Protein AF-A0A965D9L7-F1 (afdb_monomer_lite)

Sequence (99 aa):
VVRTRYGVDEDTCTGDHSCIRLSGCPTLTVKDSSDPLKTAPVAHVTNGCVGCGLCGEVADAAVLCPSFHKIEIVSHPTAWERWVHRFNQWAIGLLLGRA

Secondary structure (DSSP, 8-state):
-EEEEEEE-TTT--S--HHHHHH--TTEEEE--SSTT--SPEEEE-TT----SHHHHHHHHTT--TTEEEEEEE-S--HHHHHHHHHHHHHHHHHTT--

Structure (mmCIF, N/CA/C/O backbone):
data_AF-A0A965D9L7-F1
#
_entry.id   AF-A0A965D9L7-F1
#
loop_
_atom_site.group_PDB
_atom_site.id
_atom_site.type_symbol
_atom_site.label_atom_id
_atom_site.label_alt_id
_atom_site.label_comp_id
_atom_site.label_asym_id
_atom_site.label_entity_id
_atom_site.label_seq_id
_atom_site.pdbx_PDB_ins_code
_atom_site.Cartn_x
_atom_site.Cartn_y
_atom_site.Cartn_z
_atom_site.occupancy
_atom_site.B_iso_or_equiv
_atom_site.auth_seq_id
_atom_site.auth_comp_id
_atom_site.auth_asym_id
_atom_site.auth_atom_id
_atom_site.pdbx_PDB_model_num
ATOM 1 N N . VAL A 1 1 ? -18.267 -9.899 8.953 1.00 60.22 1 VAL A N 1
ATOM 2 C CA . VAL A 1 1 ? -17.053 -10.687 8.600 1.00 60.22 1 VAL A CA 1
ATOM 3 C C . VAL A 1 1 ? -15.993 -9.720 8.096 1.00 60.22 1 VAL A C 1
ATOM 5 O O . VAL A 1 1 ? -16.314 -8.882 7.258 1.00 60.22 1 VAL A O 1
ATOM 8 N N . VAL A 1 2 ? -14.770 -9.779 8.624 1.00 75.31 2 VAL A N 1
ATOM 9 C CA . VAL A 1 2 ? -13.663 -8.932 8.150 1.00 75.31 2 VAL A CA 1
ATOM 10 C C . VAL A 1 2 ? -13.031 -9.605 6.935 1.00 75.31 2 VAL A C 1
ATOM 12 O O . VAL A 1 2 ? -12.635 -10.766 7.016 1.00 75.31 2 VAL A O 1
ATOM 15 N N . ARG A 1 3 ? -12.973 -8.903 5.799 1.00 84.69 3 ARG A N 1
ATOM 16 C CA . ARG A 1 3 ? -12.233 -9.350 4.614 1.00 84.69 3 ARG A CA 1
ATOM 17 C C . ARG A 1 3 ? -10.941 -8.551 4.514 1.00 84.69 3 ARG A C 1
ATOM 19 O O . ARG A 1 3 ? -10.983 -7.337 4.343 1.00 84.69 3 ARG A O 1
ATOM 26 N N . THR A 1 4 ? -9.812 -9.242 4.554 1.00 87.19 4 THR A N 1
ATOM 27 C CA . THR A 1 4 ? -8.499 -8.637 4.321 1.00 87.19 4 THR A CA 1
ATOM 28 C C . THR A 1 4 ? -8.219 -8.537 2.825 1.00 87.19 4 THR A C 1
ATOM 30 O O . THR A 1 4 ? -8.503 -9.460 2.058 1.00 87.19 4 THR A O 1
ATOM 33 N N . ARG A 1 5 ? -7.633 -7.421 2.403 1.00 88.19 5 ARG A N 1
ATOM 34 C CA . ARG A 1 5 ? -7.076 -7.216 1.067 1.00 88.19 5 ARG A CA 1
ATOM 35 C C . ARG A 1 5 ? -5.745 -6.482 1.191 1.00 88.19 5 ARG A C 1
ATOM 37 O O . ARG A 1 5 ? -5.551 -5.709 2.118 1.00 88.19 5 ARG A O 1
ATOM 44 N N . TYR A 1 6 ? -4.846 -6.708 0.244 1.00 88.44 6 TYR A N 1
ATOM 45 C CA . TYR A 1 6 ? -3.600 -5.954 0.138 1.00 88.44 6 TYR A CA 1
ATOM 46 C C . TYR A 1 6 ? -3.669 -4.969 -1.023 1.00 88.44 6 TYR A C 1
ATOM 48 O O . TYR A 1 6 ? -4.346 -5.224 -2.025 1.00 88.44 6 TYR A O 1
ATOM 56 N N . GLY A 1 7 ? -2.984 -3.845 -0.860 1.00 89.31 7 GLY A N 1
ATOM 57 C CA . GLY A 1 7 ? -2.852 -2.796 -1.857 1.00 89.31 7 GLY A CA 1
ATOM 58 C C . GLY A 1 7 ? -1.406 -2.333 -1.976 1.00 89.31 7 GLY A C 1
ATOM 59 O O . GLY A 1 7 ? -0.578 -2.585 -1.100 1.00 89.31 7 GLY A O 1
ATOM 60 N N . VAL A 1 8 ? -1.127 -1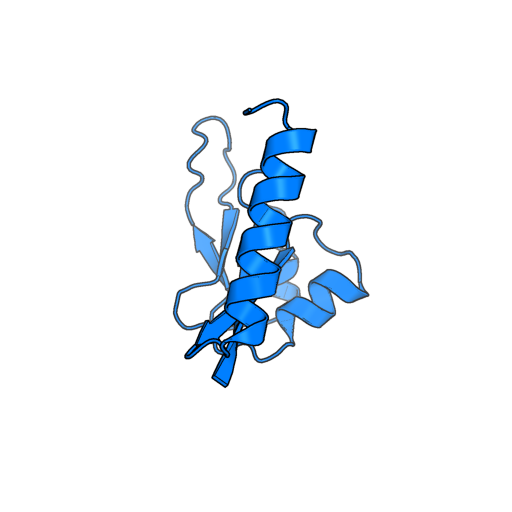.669 -3.091 1.00 89.50 8 VAL A N 1
ATOM 61 C CA . VAL A 1 8 ? 0.134 -0.977 -3.353 1.00 89.50 8 VAL A CA 1
ATOM 62 C C . VAL A 1 8 ? -0.216 0.481 -3.598 1.00 89.50 8 VAL A C 1
ATOM 64 O O . VAL A 1 8 ? -1.090 0.768 -4.417 1.00 89.50 8 VAL A O 1
ATOM 67 N N . ASP A 1 9 ? 0.425 1.369 -2.850 1.00 90.06 9 ASP A N 1
ATOM 68 C CA . ASP A 1 9 ? 0.349 2.805 -3.047 1.00 90.06 9 ASP A CA 1
ATOM 69 C C . ASP A 1 9 ? 1.191 3.211 -4.260 1.00 90.06 9 ASP A C 1
ATOM 71 O O . ASP A 1 9 ? 2.399 2.982 -4.333 1.00 90.06 9 ASP A O 1
ATOM 75 N N . GLU A 1 10 ? 0.516 3.799 -5.233 1.00 89.00 10 GLU A N 1
ATOM 76 C CA . GLU A 1 10 ? 1.088 4.198 -6.507 1.00 89.00 10 GLU A CA 1
ATOM 77 C C . GLU A 1 10 ? 2.018 5.403 -6.381 1.00 89.00 10 GLU A C 1
ATOM 79 O O . GLU A 1 10 ? 3.020 5.466 -7.098 1.00 89.00 10 GLU A O 1
ATOM 84 N N . ASP A 1 11 ? 1.742 6.312 -5.447 1.00 88.38 11 ASP A N 1
ATOM 85 C CA . ASP A 1 11 ? 2.551 7.513 -5.249 1.00 88.38 11 ASP A CA 1
ATOM 86 C C . ASP A 1 11 ? 3.942 7.126 -4.736 1.00 88.38 11 ASP A C 1
ATOM 88 O O . ASP A 1 11 ? 4.962 7.565 -5.275 1.00 88.38 11 ASP A O 1
ATOM 92 N N . THR A 1 12 ? 3.974 6.189 -3.787 1.00 88.31 12 THR A N 1
ATOM 93 C CA . THR A 1 12 ? 5.191 5.664 -3.158 1.00 88.31 12 THR A CA 1
ATOM 94 C C . THR A 1 12 ? 5.902 4.593 -3.999 1.00 88.31 12 THR A C 1
ATOM 96 O O . THR A 1 12 ? 7.094 4.341 -3.814 1.00 88.31 12 THR A O 1
ATOM 99 N N . CYS A 1 13 ? 5.207 3.933 -4.933 1.00 88.00 13 CYS A N 1
ATOM 100 C CA . CYS A 1 13 ? 5.802 2.886 -5.764 1.00 88.00 13 CYS A CA 1
ATOM 101 C C . CYS A 1 13 ? 6.876 3.454 -6.710 1.00 88.00 13 CYS A C 1
ATOM 103 O O . CYS A 1 13 ? 6.617 4.365 -7.503 1.00 88.00 13 CYS A O 1
ATOM 105 N N . THR A 1 14 ? 8.075 2.871 -6.643 1.00 84.12 14 THR A N 1
ATOM 106 C CA . THR A 1 14 ? 9.252 3.264 -7.436 1.00 84.12 14 THR A CA 1
ATOM 107 C C . THR A 1 14 ? 9.419 2.466 -8.732 1.00 84.12 14 THR A C 1
ATOM 109 O O . THR A 1 14 ? 10.167 2.892 -9.607 1.00 84.12 14 THR A O 1
ATOM 112 N N . GLY A 1 15 ? 8.725 1.331 -8.883 1.00 85.19 15 GLY A N 1
ATOM 113 C CA . GLY A 1 15 ? 8.740 0.528 -10.113 1.00 85.19 15 GLY A CA 1
ATOM 114 C C . GLY A 1 15 ? 9.873 -0.503 -10.225 1.00 85.19 15 GLY A C 1
ATOM 115 O O . GLY A 1 15 ? 10.175 -0.953 -11.324 1.00 85.19 15 GLY A O 1
ATOM 116 N N . ASP A 1 16 ? 10.495 -0.905 -9.114 1.00 85.56 16 ASP A N 1
ATOM 117 C CA . ASP A 1 16 ? 11.519 -1.965 -9.078 1.00 85.56 16 ASP A CA 1
ATOM 118 C C . ASP A 1 16 ? 10.936 -3.388 -9.245 1.00 85.56 16 ASP A C 1
ATOM 120 O O . ASP A 1 16 ? 11.650 -4.334 -9.579 1.00 85.56 16 ASP A O 1
ATOM 124 N N . HIS A 1 17 ? 9.629 -3.538 -8.999 1.00 86.56 17 HIS A N 1
ATOM 125 C CA . HIS A 1 17 ? 8.818 -4.757 -9.161 1.00 86.56 17 HIS A CA 1
ATOM 126 C C . HIS A 1 17 ? 9.372 -6.009 -8.460 1.00 86.56 17 HIS A C 1
ATOM 128 O O . HIS A 1 17 ? 8.943 -7.133 -8.745 1.00 86.56 17 HIS A O 1
ATOM 134 N N . SER A 1 18 ? 10.267 -5.836 -7.483 1.00 83.50 18 SER A N 1
ATOM 135 C CA . SER A 1 18 ? 10.821 -6.924 -6.670 1.00 83.50 18 SER A CA 1
ATOM 136 C C . SER A 1 18 ? 9.716 -7.700 -5.951 1.00 83.50 18 SER A C 1
ATOM 138 O O . SER A 1 18 ? 9.770 -8.925 -5.850 1.00 83.50 18 SER A O 1
ATOM 140 N N . CYS A 1 19 ? 8.656 -7.003 -5.534 1.00 82.69 19 CYS A N 1
ATOM 141 C CA . CYS A 1 19 ? 7.484 -7.581 -4.882 1.00 82.69 19 CYS A CA 1
ATOM 142 C C . CYS A 1 19 ? 6.765 -8.645 -5.733 1.00 82.69 19 CYS A C 1
ATOM 144 O O . CYS A 1 19 ? 6.349 -9.669 -5.189 1.00 82.69 19 CYS A O 1
ATOM 146 N N . ILE A 1 20 ? 6.661 -8.456 -7.055 1.00 85.38 20 ILE A N 1
ATOM 147 C CA . ILE A 1 20 ? 6.039 -9.422 -7.977 1.00 85.38 20 ILE A CA 1
ATOM 148 C C . ILE A 1 20 ? 6.897 -10.683 -8.060 1.00 85.38 20 ILE A C 1
ATOM 150 O O . ILE A 1 20 ? 6.391 -11.798 -7.922 1.00 85.38 20 ILE A O 1
ATOM 154 N N . ARG A 1 21 ? 8.210 -10.496 -8.227 1.00 80.62 21 ARG A N 1
ATOM 155 C CA . ARG A 1 21 ? 9.176 -11.589 -8.384 1.00 80.62 21 ARG A CA 1
ATOM 156 C C . ARG A 1 21 ? 9.316 -12.435 -7.121 1.00 80.62 21 ARG A C 1
ATOM 158 O O . ARG A 1 21 ? 9.391 -13.652 -7.228 1.00 80.62 21 ARG A O 1
ATOM 165 N N . LEU A 1 22 ? 9.355 -11.798 -5.951 1.00 79.44 22 LEU A N 1
ATOM 166 C CA . LEU A 1 22 ? 9.544 -12.479 -4.668 1.00 79.44 22 LEU A CA 1
ATOM 167 C C . LEU A 1 22 ? 8.264 -13.152 -4.164 1.00 79.44 22 LEU A C 1
ATOM 169 O O . LEU A 1 22 ? 8.340 -14.209 -3.548 1.00 79.44 22 LEU A O 1
ATOM 173 N N . SER A 1 23 ? 7.094 -12.563 -4.431 1.00 80.06 23 SER A N 1
ATOM 174 C CA . SER A 1 23 ? 5.832 -13.085 -3.892 1.00 80.06 23 SER A CA 1
ATOM 175 C C . SER A 1 23 ? 5.193 -14.167 -4.763 1.00 80.06 23 SER A C 1
ATOM 177 O O . SER A 1 23 ? 4.456 -14.999 -4.241 1.00 80.06 23 SER A O 1
ATOM 179 N N . GLY A 1 24 ? 5.364 -14.107 -6.092 1.00 84.25 24 GLY A N 1
ATOM 180 C CA . GLY A 1 24 ? 4.668 -15.003 -7.027 1.00 84.25 24 GLY A CA 1
ATOM 181 C C . GLY A 1 24 ? 3.135 -14.913 -6.957 1.00 84.25 24 GLY A C 1
ATOM 182 O O . GLY A 1 24 ? 2.434 -15.853 -7.326 1.00 84.25 24 GLY A O 1
ATOM 183 N N . CYS A 1 25 ? 2.593 -13.806 -6.436 1.00 88.44 25 CYS A N 1
ATOM 184 C CA . CYS A 1 25 ? 1.162 -13.655 -6.199 1.00 88.44 25 CYS A CA 1
ATOM 185 C C . CYS A 1 25 ? 0.418 -13.479 -7.536 1.00 88.44 25 CYS A C 1
ATOM 187 O O . CYS A 1 25 ? 0.660 -12.485 -8.221 1.00 88.44 25 CYS A O 1
ATOM 189 N N . PRO A 1 26 ? -0.548 -14.352 -7.889 1.00 89.44 26 PRO A N 1
ATOM 190 C CA . PRO A 1 26 ? -1.231 -14.290 -9.186 1.00 89.44 26 PRO A CA 1
ATOM 191 C C . PRO A 1 26 ? -2.089 -13.029 -9.353 1.00 89.44 26 PRO A C 1
ATOM 193 O O . PRO A 1 26 ? -2.488 -12.682 -10.459 1.00 89.44 26 PRO A O 1
ATOM 196 N N . THR A 1 27 ? -2.396 -12.341 -8.250 1.00 90.69 27 THR A N 1
ATOM 197 C CA . THR A 1 27 ? -3.215 -11.125 -8.241 1.00 90.69 27 THR A CA 1
ATOM 198 C C . THR A 1 27 ? -2.396 -9.838 -8.150 1.00 90.69 27 THR A C 1
ATOM 200 O O . THR A 1 27 ? -3.002 -8.766 -8.171 1.00 90.69 27 THR A O 1
ATOM 203 N N . LEU A 1 28 ? -1.065 -9.923 -8.033 1.00 90.06 28 LEU A N 1
ATOM 204 C CA . LEU A 1 28 ? -0.147 -8.782 -8.012 1.00 90.06 28 LEU A CA 1
ATOM 205 C C . LEU A 1 28 ? 0.475 -8.620 -9.407 1.00 90.06 28 LEU A C 1
ATOM 207 O O . LEU A 1 28 ? 1.246 -9.464 -9.852 1.00 90.06 28 LEU A O 1
ATOM 211 N N . THR A 1 29 ? 0.111 -7.543 -10.092 1.00 90.75 29 THR A N 1
ATOM 212 C CA . THR A 1 29 ? 0.497 -7.246 -11.478 1.00 90.75 29 THR A CA 1
ATOM 213 C C . THR A 1 29 ? 1.077 -5.834 -11.581 1.00 90.75 29 THR A C 1
ATOM 215 O O . THR A 1 29 ? 1.271 -5.170 -10.565 1.00 90.75 29 THR A O 1
ATOM 218 N N . VAL A 1 30 ? 1.347 -5.362 -12.793 1.00 91.94 30 VAL A N 1
ATOM 219 C CA . VAL A 1 30 ? 1.696 -3.970 -13.093 1.00 91.94 30 VAL A CA 1
ATOM 220 C C . VAL A 1 30 ? 0.534 -3.255 -13.785 1.00 91.94 30 VAL A C 1
ATOM 222 O O . VAL A 1 30 ? -0.278 -3.886 -14.466 1.00 91.94 30 VAL A O 1
ATOM 225 N N . LYS A 1 31 ? 0.445 -1.939 -13.599 1.00 91.31 31 LYS A N 1
ATOM 226 C CA . LYS A 1 31 ? -0.431 -1.036 -14.357 1.00 91.31 31 LYS A CA 1
ATOM 227 C C . LYS A 1 31 ? 0.341 0.228 -14.732 1.00 91.31 31 LYS A C 1
ATOM 229 O O . LYS A 1 31 ? 1.336 0.555 -14.083 1.00 91.31 31 LYS A O 1
ATOM 234 N N . ASP A 1 32 ? -0.142 0.946 -15.736 1.00 90.69 32 ASP A N 1
ATOM 235 C CA . ASP A 1 32 ? 0.409 2.256 -16.072 1.00 90.69 32 ASP A CA 1
ATOM 236 C C . ASP A 1 32 ? 0.197 3.246 -14.922 1.00 90.69 32 ASP A C 1
ATOM 238 O O . ASP A 1 32 ? -0.815 3.196 -14.214 1.00 90.69 32 ASP A O 1
ATOM 242 N N . SER A 1 33 ? 1.186 4.119 -14.732 1.00 87.88 33 SER A N 1
ATOM 243 C CA . SER A 1 33 ? 1.129 5.191 -13.746 1.00 87.88 33 SER A CA 1
ATOM 244 C C . SER A 1 33 ? 0.154 6.283 -14.191 1.00 87.88 33 SER A C 1
ATOM 246 O O . SER A 1 33 ? 0.090 6.652 -15.361 1.00 87.88 33 SER A O 1
ATOM 248 N N . SER A 1 34 ? -0.580 6.826 -13.231 1.00 89.19 34 SER A N 1
ATOM 249 C CA . SER A 1 34 ? -1.418 8.016 -13.340 1.00 89.19 34 SER A CA 1
ATOM 250 C C . SER A 1 34 ? -0.598 9.304 -13.411 1.00 89.19 34 SER A C 1
ATOM 252 O O . SER A 1 34 ? -1.059 10.277 -14.006 1.00 89.19 34 SER A O 1
ATOM 254 N N . ASP A 1 35 ? 0.621 9.308 -12.862 1.00 87.56 35 ASP A N 1
ATOM 255 C CA . ASP A 1 35 ? 1.588 10.391 -13.048 1.00 87.56 35 ASP A CA 1
ATOM 256 C C . ASP A 1 35 ? 2.269 10.261 -14.425 1.00 87.56 35 ASP A C 1
ATOM 258 O O . ASP A 1 35 ? 3.017 9.295 -14.626 1.00 87.56 35 ASP A O 1
ATOM 262 N N . PRO A 1 36 ? 2.066 11.218 -15.357 1.00 84.56 36 PRO A N 1
ATOM 263 C CA . PRO A 1 36 ? 2.667 11.189 -16.690 1.00 84.56 36 PRO A CA 1
ATOM 264 C C . PRO A 1 36 ? 4.194 11.357 -16.684 1.00 84.56 36 PRO A C 1
ATOM 266 O O . PRO A 1 36 ? 4.833 11.102 -17.705 1.00 84.56 36 PRO A O 1
ATOM 269 N N . LEU A 1 37 ? 4.792 11.801 -15.572 1.00 86.56 37 LEU A N 1
ATOM 270 C CA . LEU A 1 37 ? 6.245 11.907 -15.420 1.00 86.56 37 LEU A CA 1
ATOM 271 C C . LEU A 1 37 ? 6.892 10.571 -15.035 1.00 86.56 37 LEU A C 1
ATOM 273 O O . LEU A 1 37 ? 8.097 10.398 -15.237 1.00 86.56 37 LEU A O 1
ATOM 277 N N . LYS A 1 38 ? 6.120 9.612 -14.507 1.00 84.44 38 LYS A N 1
ATOM 278 C CA . LYS A 1 38 ? 6.626 8.272 -14.200 1.00 84.44 38 LYS A CA 1
ATOM 279 C C . LYS A 1 38 ? 6.712 7.450 -15.484 1.00 84.44 38 LYS A C 1
ATOM 281 O O . LYS A 1 38 ? 5.714 7.123 -16.115 1.00 84.44 38 LYS A O 1
ATOM 286 N N . THR A 1 39 ? 7.935 7.081 -15.850 1.00 84.31 39 THR A N 1
ATOM 287 C CA . THR A 1 39 ? 8.223 6.246 -17.025 1.00 84.31 39 THR A CA 1
ATOM 288 C C . THR A 1 39 ? 8.054 4.754 -16.758 1.00 84.31 39 THR A C 1
ATOM 290 O O . THR A 1 39 ? 7.771 3.995 -17.682 1.00 84.31 39 THR A O 1
ATOM 293 N N . ALA A 1 40 ? 8.241 4.319 -15.511 1.00 85.38 40 ALA A N 1
ATOM 294 C CA . ALA A 1 40 ? 8.058 2.931 -15.112 1.00 85.38 40 ALA A CA 1
ATOM 295 C C . ALA A 1 40 ? 6.599 2.675 -14.690 1.00 85.38 40 ALA A C 1
ATOM 297 O O . ALA A 1 40 ? 6.016 3.509 -13.991 1.00 85.38 40 ALA A O 1
ATOM 298 N N . PRO A 1 41 ? 6.011 1.519 -15.055 1.00 90.25 41 PRO A N 1
ATOM 299 C CA . PRO A 1 41 ? 4.695 1.146 -14.562 1.00 90.25 41 PRO A CA 1
ATOM 300 C C . PRO A 1 41 ? 4.764 0.835 -13.064 1.00 90.25 41 PRO A C 1
ATOM 302 O O . PRO A 1 41 ? 5.812 0.478 -12.520 1.00 90.25 41 PRO A O 1
ATOM 305 N N . VAL A 1 42 ? 3.628 0.938 -12.388 1.00 91.19 42 VAL A N 1
ATOM 306 C CA . VAL A 1 42 ? 3.523 0.731 -10.942 1.00 91.19 42 VAL A CA 1
ATOM 307 C C . VAL A 1 42 ? 2.941 -0.638 -10.629 1.00 91.19 42 VAL A C 1
ATOM 309 O O . VAL A 1 42 ? 2.117 -1.175 -11.374 1.00 91.19 42 VAL A O 1
ATOM 312 N N . ALA A 1 43 ? 3.370 -1.224 -9.513 1.00 90.88 43 ALA A N 1
ATOM 313 C CA . ALA A 1 43 ? 2.787 -2.471 -9.038 1.00 90.88 43 ALA A CA 1
ATOM 314 C C . ALA A 1 43 ? 1.344 -2.235 -8.562 1.00 90.88 43 ALA A C 1
ATOM 316 O O . ALA A 1 43 ? 1.013 -1.205 -7.980 1.00 90.88 43 ALA A O 1
ATOM 317 N N . HIS A 1 44 ? 0.467 -3.200 -8.819 1.00 91.25 44 HIS A N 1
ATOM 318 C CA . HIS A 1 44 ? -0.956 -3.092 -8.547 1.00 91.25 44 HIS A CA 1
ATOM 319 C C . HIS A 1 44 ? -1.567 -4.441 -8.178 1.00 91.25 44 HIS A C 1
ATOM 321 O O . HIS A 1 44 ? -1.380 -5.454 -8.853 1.00 91.25 44 HIS A O 1
ATOM 327 N N . VAL A 1 45 ? -2.364 -4.441 -7.109 1.00 91.19 45 VAL A N 1
ATOM 328 C CA . VAL A 1 45 ? -3.114 -5.617 -6.667 1.00 91.19 45 VAL A CA 1
ATOM 329 C C . VAL A 1 45 ? -4.522 -5.589 -7.255 1.00 91.19 45 VAL A C 1
ATOM 331 O O . VAL A 1 45 ? -5.364 -4.758 -6.903 1.00 91.19 45 VAL A O 1
ATOM 334 N N . THR A 1 46 ? -4.808 -6.558 -8.118 1.00 91.44 46 THR A N 1
ATOM 335 C CA . THR A 1 46 ? -6.119 -6.719 -8.757 1.00 91.44 46 THR A CA 1
ATOM 336 C C . THR A 1 46 ? -7.238 -7.023 -7.750 1.00 91.44 46 THR A C 1
ATOM 338 O O . THR A 1 46 ? -7.013 -7.440 -6.610 1.00 91.44 46 THR A O 1
ATOM 341 N N . ASN A 1 47 ? -8.491 -6.863 -8.190 1.00 88.62 47 ASN A N 1
ATOM 342 C CA . ASN A 1 47 ? -9.682 -7.147 -7.376 1.00 88.62 47 ASN A CA 1
ATOM 343 C C . ASN A 1 47 ? -9.851 -8.631 -7.000 1.00 88.62 47 ASN A C 1
ATOM 345 O O . ASN A 1 47 ? -10.663 -8.946 -6.129 1.00 88.62 47 ASN A O 1
ATOM 349 N N . GLY A 1 48 ? -9.066 -9.527 -7.608 1.00 90.12 48 GLY A N 1
ATOM 350 C CA . GLY A 1 48 ? -9.026 -10.950 -7.272 1.00 90.12 48 GLY A CA 1
ATOM 351 C C . GLY A 1 48 ? -8.304 -11.269 -5.961 1.00 90.12 48 GLY A C 1
ATOM 352 O O . GLY A 1 48 ? -8.308 -12.422 -5.544 1.00 90.12 48 GLY A O 1
ATOM 353 N N . CYS A 1 49 ? -7.683 -10.288 -5.295 1.00 90.50 49 CYS A N 1
ATOM 354 C CA . CYS A 1 49 ? -6.984 -10.521 -4.034 1.00 90.50 49 CYS A CA 1
ATOM 355 C C . CYS A 1 49 ? -7.926 -11.096 -2.962 1.00 90.50 49 CYS A C 1
ATOM 357 O O . CYS A 1 49 ? -8.920 -10.475 -2.558 1.00 90.50 49 CYS A O 1
ATOM 359 N N . VAL A 1 50 ? -7.573 -12.290 -2.486 1.00 90.38 50 VAL A N 1
ATOM 360 C CA . VAL A 1 50 ? -8.295 -13.021 -1.434 1.00 90.38 50 VAL A CA 1
ATOM 361 C C . VAL A 1 50 ? -7.728 -12.777 -0.034 1.00 90.38 50 VAL A C 1
ATOM 363 O O . VAL A 1 50 ? -8.278 -13.284 0.935 1.00 90.38 50 VAL A O 1
ATOM 366 N N . GLY A 1 51 ? -6.643 -12.004 0.084 1.00 88.25 51 GLY A N 1
ATOM 367 C CA . GLY A 1 51 ? -6.033 -11.689 1.377 1.00 88.25 51 GLY A CA 1
ATOM 368 C C . GLY A 1 51 ? -5.277 -12.858 2.011 1.00 88.25 51 GLY A C 1
ATOM 369 O O . GLY A 1 51 ? -5.297 -12.986 3.227 1.00 88.25 51 GLY A O 1
ATOM 370 N N . CYS A 1 52 ? -4.602 -13.696 1.213 1.00 87.69 52 CYS A N 1
ATOM 371 C CA . CYS A 1 52 ? -3.867 -14.877 1.691 1.00 87.69 52 CYS A CA 1
ATOM 372 C C . CYS A 1 52 ? -2.632 -14.582 2.564 1.00 87.69 52 CYS A C 1
ATOM 374 O O . CYS A 1 52 ? -2.005 -15.518 3.040 1.00 87.69 52 CYS A O 1
ATOM 376 N N . GLY A 1 53 ? -2.247 -13.317 2.735 1.00 83.81 53 GLY A N 1
ATOM 377 C CA . GLY A 1 53 ? -1.132 -12.919 3.598 1.00 83.81 53 GLY A CA 1
ATOM 378 C C . GLY A 1 53 ? 0.240 -12.954 2.929 1.00 83.81 53 GLY A C 1
ATOM 379 O O . GLY A 1 53 ? 1.033 -12.067 3.196 1.00 83.81 53 GLY A O 1
ATOM 380 N N . LEU A 1 54 ? 0.498 -13.860 1.978 1.00 81.56 54 LEU A N 1
ATOM 381 C CA . LEU A 1 54 ? 1.852 -14.121 1.457 1.00 81.56 54 LEU A CA 1
ATOM 382 C C . LEU A 1 54 ? 2.616 -12.877 0.963 1.00 81.56 54 LEU A C 1
ATOM 384 O O . LEU A 1 54 ? 3.719 -12.612 1.421 1.00 81.56 54 LEU A O 1
ATOM 388 N N . CYS A 1 55 ? 2.048 -12.094 0.040 1.00 80.88 55 CYS A N 1
ATOM 389 C CA . CYS A 1 55 ? 2.728 -10.895 -0.471 1.00 80.88 55 CYS A CA 1
ATOM 390 C C . CYS A 1 55 ? 2.787 -9.756 0.557 1.00 80.88 55 CYS A C 1
ATOM 392 O O . CYS A 1 55 ? 3.697 -8.938 0.501 1.00 80.88 55 CYS A O 1
ATOM 394 N N . GLY A 1 5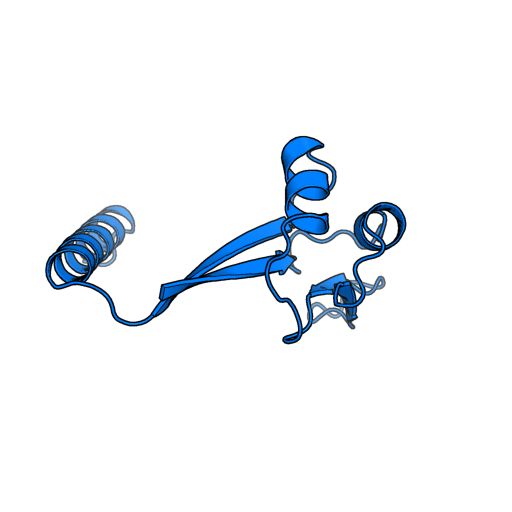6 ? 1.830 -9.704 1.484 1.00 70.81 56 GLY A N 1
ATOM 395 C CA . GLY A 1 56 ? 1.756 -8.680 2.518 1.00 70.81 56 GLY A CA 1
ATOM 396 C C . GLY A 1 56 ? 2.723 -8.929 3.665 1.00 70.81 56 GLY A C 1
ATOM 397 O O . GLY A 1 56 ? 3.439 -8.023 4.051 1.00 70.81 56 GLY A O 1
ATOM 398 N N . GLU A 1 57 ? 2.791 -10.161 4.164 1.00 68.19 57 GLU A N 1
ATOM 399 C CA . GLU A 1 57 ? 3.745 -10.581 5.192 1.00 68.19 57 GLU A CA 1
ATOM 400 C C . GLU A 1 57 ? 5.177 -10.488 4.669 1.00 68.19 57 GLU A C 1
ATOM 402 O O . GLU A 1 57 ? 6.045 -9.997 5.376 1.00 68.19 57 GLU A O 1
ATOM 407 N N . VAL A 1 58 ? 5.430 -10.865 3.411 1.00 66.31 58 VAL A N 1
ATOM 408 C CA . VAL A 1 58 ? 6.764 -10.724 2.806 1.00 66.31 58 VAL A CA 1
ATOM 409 C C . VAL A 1 58 ? 7.129 -9.253 2.581 1.00 66.31 58 VAL A C 1
ATOM 411 O O . VAL A 1 58 ? 8.267 -8.875 2.836 1.00 66.31 58 VAL A O 1
ATOM 414 N N . ALA A 1 59 ? 6.199 -8.405 2.131 1.00 63.47 59 ALA A N 1
ATOM 415 C CA . ALA A 1 59 ? 6.493 -6.990 1.899 1.00 63.47 59 ALA A CA 1
ATOM 416 C C . ALA A 1 59 ? 6.644 -6.179 3.200 1.00 63.47 59 ALA A C 1
ATOM 418 O O . ALA A 1 59 ? 7.522 -5.318 3.264 1.00 63.47 59 ALA A O 1
ATOM 419 N N . ASP A 1 60 ? 5.827 -6.472 4.216 1.00 57.78 60 ASP A N 1
ATOM 420 C CA . ASP A 1 60 ? 5.800 -5.783 5.513 1.00 57.78 60 ASP A CA 1
ATOM 421 C C . ASP A 1 60 ? 6.896 -6.300 6.459 1.00 57.78 60 ASP A C 1
ATOM 423 O O . ASP A 1 60 ? 7.700 -5.516 6.960 1.00 57.78 60 ASP A O 1
ATOM 427 N N . ALA A 1 61 ? 7.031 -7.624 6.633 1.00 56.59 61 ALA A N 1
ATOM 428 C CA . ALA A 1 61 ? 8.019 -8.195 7.555 1.00 56.59 61 ALA A CA 1
ATOM 429 C C . ALA A 1 61 ? 9.466 -8.014 7.077 1.00 56.59 61 ALA A C 1
ATOM 431 O O . ALA A 1 61 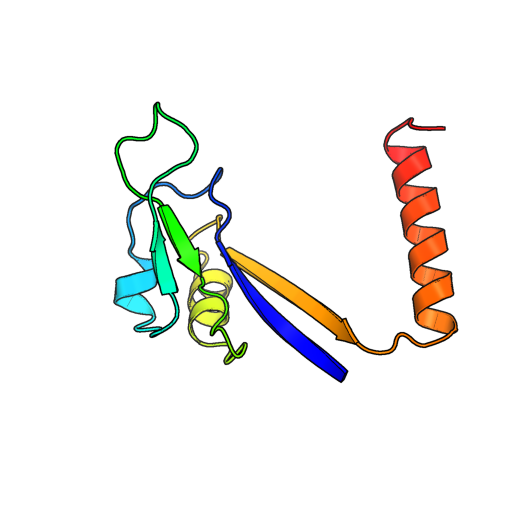? 10.378 -7.957 7.900 1.00 56.59 61 ALA A O 1
ATOM 432 N N . ALA A 1 62 ? 9.690 -7.912 5.764 1.00 54.66 62 ALA A N 1
ATOM 433 C CA . ALA A 1 62 ? 11.014 -7.643 5.210 1.00 54.66 62 ALA A CA 1
ATOM 434 C C . ALA A 1 62 ? 11.223 -6.170 4.807 1.00 54.66 62 ALA A C 1
ATOM 436 O O . ALA A 1 62 ? 12.270 -5.858 4.243 1.00 54.66 62 ALA A O 1
ATOM 437 N N . VAL A 1 63 ? 10.260 -5.272 5.092 1.00 64.81 63 VAL A N 1
ATOM 438 C CA . VAL A 1 63 ? 10.302 -3.828 4.753 1.00 64.81 63 VAL A CA 1
ATOM 439 C C . VAL A 1 63 ? 10.767 -3.604 3.305 1.00 64.81 63 VAL A C 1
ATOM 441 O O . VAL A 1 63 ? 11.523 -2.689 2.986 1.00 64.81 63 VAL A O 1
ATOM 444 N N . LEU A 1 64 ? 10.362 -4.499 2.402 1.00 67.06 64 LEU A N 1
ATOM 445 C CA . LEU A 1 64 ? 10.913 -4.544 1.047 1.00 67.06 64 LEU A CA 1
ATOM 446 C C . LEU A 1 64 ? 10.414 -3.380 0.205 1.00 67.06 64 LEU A C 1
ATOM 448 O O . LEU A 1 64 ? 11.106 -2.931 -0.704 1.00 67.06 64 LEU A O 1
ATOM 452 N N . CYS A 1 65 ? 9.193 -2.918 0.472 1.00 78.25 65 CYS A N 1
ATOM 453 C CA . CYS A 1 65 ? 8.590 -1.865 -0.317 1.00 78.25 65 CYS A CA 1
ATOM 454 C C . CYS A 1 65 ? 7.668 -0.996 0.550 1.00 78.25 65 CYS A C 1
ATOM 456 O O . CYS A 1 65 ? 6.621 -1.483 0.982 1.00 78.25 65 CYS A O 1
ATOM 458 N N . PRO A 1 66 ? 7.991 0.298 0.749 1.00 83.38 66 PRO A N 1
ATOM 459 C CA . PRO A 1 66 ? 7.189 1.204 1.577 1.00 83.38 66 PRO A CA 1
ATOM 460 C C . PRO A 1 66 ? 5.797 1.500 0.995 1.00 83.38 66 PRO A C 1
ATOM 462 O O . PRO A 1 66 ? 4.985 2.145 1.646 1.00 83.38 66 PRO A O 1
ATOM 465 N N . SER A 1 67 ? 5.509 1.036 -0.225 1.00 85.44 67 SER A N 1
ATOM 466 C CA . SER A 1 67 ? 4.215 1.221 -0.887 1.00 85.44 67 SER A CA 1
ATOM 467 C C . SER A 1 67 ? 3.151 0.189 -0.492 1.00 85.44 67 SER A C 1
ATOM 469 O O . SER A 1 67 ? 1.969 0.392 -0.772 1.00 85.44 67 SER A O 1
ATOM 471 N N . PHE A 1 68 ? 3.517 -0.934 0.131 1.00 87.75 68 PHE A N 1
ATOM 472 C CA . PHE A 1 68 ? 2.533 -1.957 0.493 1.00 87.75 68 PHE A CA 1
ATOM 473 C C . PHE A 1 68 ? 1.700 -1.543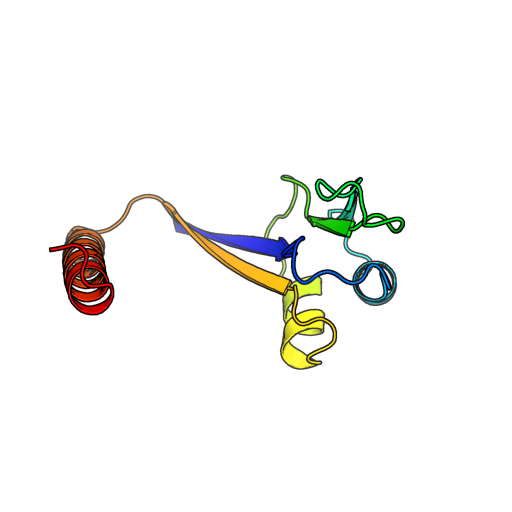 1.703 1.00 87.75 68 PHE A C 1
ATOM 475 O O . PHE A 1 68 ? 2.220 -1.059 2.702 1.00 87.75 68 PHE A O 1
ATOM 482 N N . HIS A 1 69 ? 0.395 -1.800 1.634 1.00 85.81 69 HIS A N 1
ATOM 483 C CA . HIS A 1 69 ? -0.506 -1.593 2.761 1.00 85.81 69 HIS A CA 1
ATOM 484 C C . HIS A 1 69 ? -1.575 -2.688 2.841 1.00 85.81 69 HIS A C 1
ATOM 486 O O . HIS A 1 69 ? -2.005 -3.272 1.838 1.00 85.81 69 HIS A O 1
ATOM 492 N N . LYS A 1 70 ? -2.022 -2.963 4.067 1.00 86.94 70 LYS A N 1
ATOM 493 C CA . LYS A 1 70 ? -3.115 -3.891 4.364 1.00 86.94 70 LYS A CA 1
ATOM 494 C C . LYS A 1 70 ? -4.416 -3.110 4.532 1.00 86.94 70 LYS A C 1
ATOM 496 O O . LYS A 1 70 ? -4.477 -2.132 5.268 1.00 86.94 70 LYS A O 1
ATOM 501 N N . ILE A 1 71 ? -5.464 -3.580 3.872 1.00 87.50 71 ILE A N 1
ATOM 502 C CA . ILE A 1 71 ? -6.817 -3.035 3.939 1.00 87.50 71 ILE A CA 1
ATOM 503 C C . ILE A 1 71 ? -7.706 -4.072 4.616 1.00 87.50 71 ILE A C 1
ATOM 505 O O . ILE A 1 71 ? -7.831 -5.206 4.148 1.00 87.50 71 ILE A O 1
ATOM 509 N N . GLU A 1 72 ? -8.365 -3.673 5.696 1.00 87.88 72 GLU A N 1
ATOM 510 C CA . GLU A 1 72 ? -9.379 -4.489 6.356 1.00 87.88 72 GLU A CA 1
ATOM 511 C C . GLU A 1 72 ? -10.768 -3.945 6.031 1.00 87.88 72 GLU A C 1
ATOM 513 O O . GLU A 1 72 ? -11.125 -2.819 6.371 1.00 87.88 72 GLU A O 1
ATOM 518 N N . ILE A 1 73 ? -11.560 -4.758 5.337 1.00 87.19 73 ILE A N 1
ATOM 519 C CA . ILE A 1 73 ? -12.917 -4.415 4.925 1.00 87.19 73 ILE A CA 1
ATOM 520 C C . ILE A 1 73 ? -13.877 -5.037 5.936 1.00 87.19 73 ILE A C 1
ATOM 522 O O . ILE A 1 73 ? -14.104 -6.251 5.942 1.00 87.19 73 ILE A O 1
ATOM 526 N N . VAL A 1 74 ? -14.457 -4.204 6.796 1.00 88.00 74 VAL A N 1
ATOM 527 C CA . VAL A 1 74 ? -15.448 -4.632 7.789 1.00 88.00 74 VAL A CA 1
ATOM 528 C C . VAL A 1 74 ? -16.830 -4.698 7.138 1.00 88.00 74 VAL A C 1
ATOM 530 O O . VAL A 1 74 ? -17.395 -3.677 6.751 1.00 88.00 74 VAL A O 1
ATOM 533 N N . SER A 1 75 ? -17.398 -5.904 7.026 1.00 84.69 75 SER A N 1
ATOM 534 C CA . SER A 1 75 ? -18.799 -6.096 6.619 1.00 84.69 75 SER A CA 1
ATOM 535 C C . SER A 1 75 ? -19.688 -6.370 7.835 1.00 84.69 75 SER A C 1
ATOM 537 O O . SER A 1 75 ? -19.375 -7.259 8.633 1.00 84.69 75 SER A O 1
ATOM 539 N N . HIS A 1 76 ? -20.814 -5.651 7.923 1.00 88.25 76 HIS A N 1
ATOM 540 C CA . HIS A 1 76 ? -21.785 -5.681 9.031 1.00 88.25 76 HIS A CA 1
ATOM 541 C C . HIS A 1 76 ? -21.216 -5.182 10.370 1.00 88.25 76 HIS A C 1
ATOM 543 O O . HIS A 1 76 ? -21.025 -5.982 11.286 1.00 88.25 76 HIS A O 1
ATOM 549 N N . PRO A 1 77 ? -20.949 -3.868 10.497 1.00 86.62 77 PRO A N 1
ATOM 550 C CA . PRO A 1 77 ? -20.343 -3.335 11.704 1.00 86.62 77 PRO A CA 1
ATOM 551 C C . PRO A 1 77 ? -21.302 -3.379 12.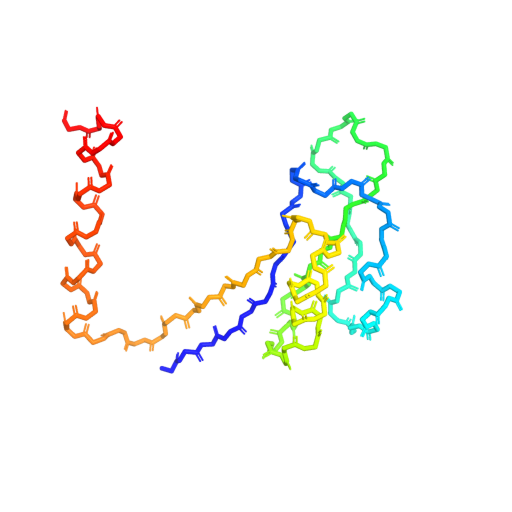897 1.00 86.62 77 PRO A C 1
ATOM 553 O O . PRO A 1 77 ? -22.505 -3.104 12.770 1.00 86.62 77 PRO A O 1
ATOM 556 N N . THR A 1 78 ? -20.764 -3.677 14.077 1.00 92.56 78 THR A N 1
ATOM 557 C CA . THR A 1 78 ? -21.535 -3.671 15.328 1.00 92.56 78 THR A CA 1
ATOM 558 C C . THR A 1 78 ? -21.947 -2.246 15.733 1.00 92.56 78 THR A C 1
ATOM 560 O O . THR A 1 78 ? -21.442 -1.242 15.223 1.00 92.56 78 THR A O 1
ATOM 563 N N . ALA A 1 79 ? -22.915 -2.109 16.650 1.00 93.44 79 ALA A N 1
ATOM 564 C CA . ALA A 1 79 ? -23.302 -0.791 17.173 1.00 93.44 79 ALA A CA 1
ATOM 565 C C . ALA A 1 79 ? -22.116 -0.060 17.834 1.00 93.44 79 ALA A C 1
ATOM 567 O O . ALA A 1 79 ? -21.967 1.148 17.656 1.00 93.44 79 ALA A O 1
ATOM 568 N N . TRP A 1 80 ? -21.247 -0.811 18.516 1.00 92.81 80 TRP A N 1
ATOM 569 C CA . TRP A 1 80 ? -20.031 -0.299 19.141 1.00 92.81 80 TRP A CA 1
ATOM 570 C C . TRP A 1 80 ? -18.999 0.190 18.116 1.00 92.81 80 TRP A C 1
ATOM 572 O O . TRP A 1 80 ? -18.537 1.324 18.214 1.00 92.81 80 TRP A O 1
ATOM 582 N N . GLU A 1 81 ? -18.704 -0.601 17.078 1.00 90.19 81 GLU A N 1
ATOM 583 C CA . GLU A 1 81 ? -17.783 -0.201 15.998 1.00 90.19 81 GLU A CA 1
ATOM 584 C C . GLU A 1 81 ? -18.223 1.094 15.311 1.00 90.19 81 GLU A C 1
ATOM 586 O O . GLU A 1 81 ? -17.405 1.972 15.038 1.00 90.19 81 GLU A O 1
ATOM 591 N N . ARG A 1 82 ? -19.532 1.258 15.084 1.00 92.12 82 ARG A N 1
ATOM 592 C CA . ARG A 1 82 ? -20.085 2.495 14.511 1.00 92.12 82 ARG A CA 1
ATOM 593 C C . ARG A 1 82 ? -19.895 3.699 15.429 1.00 92.12 82 ARG A C 1
ATOM 595 O O . ARG A 1 82 ? -19.635 4.797 14.937 1.00 92.12 82 ARG A O 1
ATOM 602 N N . TRP A 1 83 ? -20.031 3.511 16.739 1.00 95.81 83 TRP A N 1
ATOM 603 C CA . TRP A 1 83 ? -19.831 4.579 17.716 1.00 95.81 83 TRP A CA 1
ATOM 604 C C . TRP A 1 83 ? -18.359 5.004 17.794 1.00 95.81 83 TRP A C 1
ATOM 606 O O . TRP A 1 83 ? -18.066 6.190 17.641 1.00 95.81 83 TRP A O 1
ATOM 616 N N . VAL A 1 84 ? -17.435 4.042 17.904 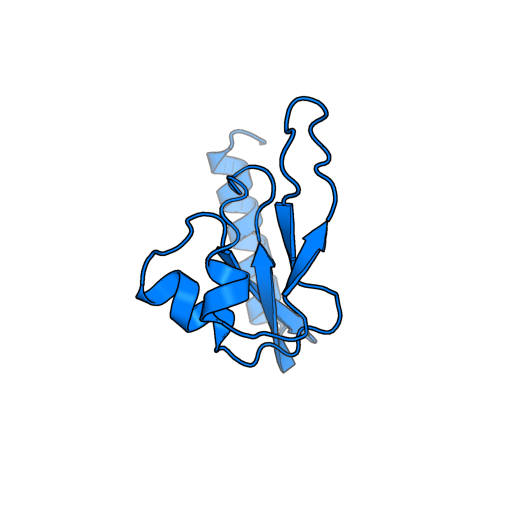1.00 95.19 84 VAL A N 1
ATOM 617 C CA . VAL A 1 84 ? -15.982 4.296 17.896 1.00 95.19 84 VAL A CA 1
ATOM 618 C C . VAL A 1 84 ? -15.550 4.980 16.599 1.00 95.19 84 VAL A C 1
ATOM 620 O O . VAL A 1 84 ? -14.817 5.966 16.637 1.00 95.19 84 VAL A O 1
ATOM 623 N N . HIS A 1 85 ? -16.056 4.526 15.448 1.00 92.69 85 HIS A N 1
ATOM 624 C CA . HIS A 1 85 ? -15.766 5.165 14.166 1.00 92.69 85 HIS A CA 1
ATOM 625 C C . HIS A 1 85 ? -16.204 6.639 14.145 1.00 92.69 85 HIS A C 1
ATOM 627 O O . HIS A 1 85 ? -15.430 7.496 13.729 1.00 92.69 85 HIS A O 1
ATOM 633 N N . ARG A 1 86 ? -17.410 6.969 14.635 1.00 94.31 86 ARG A N 1
ATOM 634 C CA . ARG A 1 86 ? -17.875 8.370 14.714 1.00 94.31 86 ARG A CA 1
ATOM 635 C C . ARG A 1 86 ? -16.986 9.226 15.612 1.00 94.31 86 ARG A C 1
ATOM 637 O O . ARG A 1 86 ? -16.693 10.361 15.247 1.00 94.31 86 ARG A O 1
ATOM 644 N N . PHE A 1 87 ? -16.563 8.690 16.753 1.00 96.38 87 PHE A N 1
ATOM 645 C CA . PHE A 1 87 ? -15.659 9.395 17.657 1.00 96.38 87 PHE A CA 1
ATOM 646 C C . PHE A 1 87 ? -14.294 9.658 17.005 1.00 96.38 87 PHE A C 1
ATOM 648 O O . PHE A 1 87 ? -13.823 10.793 17.022 1.00 96.38 87 PHE A O 1
ATOM 655 N N . ASN A 1 88 ? -13.703 8.649 16.356 1.00 94.31 88 ASN A N 1
ATOM 656 C CA . ASN A 1 88 ? -12.427 8.793 15.652 1.00 94.31 88 ASN A CA 1
ATOM 657 C C . ASN A 1 88 ? -12.503 9.854 14.548 1.00 94.31 88 ASN A C 1
ATOM 659 O O . ASN A 1 88 ? -11.627 10.708 14.467 1.00 94.31 88 ASN A O 1
ATOM 663 N N . GLN A 1 89 ? -13.565 9.847 13.736 1.00 94.00 89 GLN A N 1
ATOM 664 C CA . GLN A 1 89 ? -13.756 10.853 12.684 1.00 94.00 89 GLN A CA 1
ATOM 665 C C . GLN A 1 89 ? -13.888 12.272 13.258 1.00 94.00 89 GLN A C 1
ATOM 667 O O . GLN A 1 89 ? -13.317 13.212 12.709 1.00 94.00 89 GLN A O 1
ATOM 672 N N . TRP A 1 90 ? -14.592 12.432 14.383 1.00 94.69 90 TRP A N 1
ATOM 673 C CA . TRP A 1 90 ? -14.693 13.718 15.077 1.00 94.69 90 TRP A CA 1
ATOM 674 C C . TRP A 1 90 ? -13.332 14.198 15.602 1.00 94.69 90 TRP A C 1
ATOM 676 O O . TRP A 1 90 ? -12.945 15.336 15.343 1.00 94.69 90 TRP A O 1
ATOM 686 N N . ALA A 1 91 ? -12.577 13.326 16.275 1.00 95.56 91 ALA A N 1
ATOM 687 C CA . ALA A 1 91 ? -11.258 13.662 16.808 1.00 95.56 91 ALA A CA 1
ATOM 688 C C . ALA A 1 91 ? -10.261 14.020 15.693 1.00 95.56 91 ALA A C 1
ATOM 690 O O . ALA A 1 91 ? -9.545 15.014 15.798 1.00 95.56 91 ALA A O 1
ATOM 691 N N . ILE A 1 92 ? -10.252 13.256 14.595 1.00 93.75 92 ILE A N 1
ATOM 692 C CA . ILE A 1 92 ? -9.422 13.535 13.415 1.00 93.75 92 ILE A CA 1
ATOM 693 C C . ILE A 1 92 ? -9.801 14.887 12.791 1.00 93.75 92 ILE A C 1
ATOM 695 O O . ILE A 1 92 ? -8.915 15.665 12.448 1.00 93.75 92 ILE A O 1
ATOM 699 N N . GLY A 1 93 ? -11.098 15.199 12.686 1.00 93.38 93 GLY A N 1
ATOM 700 C CA . GLY A 1 93 ? -11.575 16.487 12.175 1.00 93.38 93 GLY A CA 1
ATOM 701 C C . GLY A 1 93 ? -11.108 17.678 13.015 1.00 93.38 93 GLY A C 1
ATOM 702 O O . GLY A 1 93 ? -10.661 18.680 12.456 1.00 93.38 93 GLY A O 1
ATOM 703 N N . LEU A 1 94 ? -11.136 17.541 14.344 1.00 94.62 94 LEU A N 1
ATOM 704 C CA . LEU A 1 94 ? -10.600 18.551 15.258 1.00 94.62 94 LEU A CA 1
ATOM 705 C C . LEU A 1 94 ? -9.087 18.736 15.097 1.00 94.62 94 LEU A C 1
ATOM 707 O O . LEU A 1 94 ? -8.620 19.869 15.011 1.00 94.62 94 LEU A O 1
ATOM 711 N N . LEU A 1 95 ? -8.323 17.642 15.024 1.00 94.12 95 LEU A N 1
ATOM 712 C CA . LEU A 1 95 ? -6.862 17.693 14.890 1.00 94.12 95 LEU A CA 1
ATOM 713 C C . LEU A 1 95 ? -6.406 18.248 13.533 1.00 94.12 95 LEU A C 1
ATOM 715 O O . LEU A 1 95 ? -5.393 18.937 13.465 1.00 94.12 95 LEU A O 1
ATOM 719 N N . LEU A 1 96 ? -7.159 17.987 12.462 1.00 92.06 96 LEU A N 1
ATOM 720 C CA . LEU A 1 96 ? -6.912 18.547 11.128 1.00 92.06 96 LEU A CA 1
ATOM 721 C C . LEU A 1 96 ? -7.420 19.993 10.972 1.00 92.06 96 LEU A C 1
ATOM 723 O O . LEU A 1 96 ? -7.326 20.541 9.874 1.00 92.06 96 LEU A O 1
ATOM 727 N N . GLY A 1 97 ? -7.976 20.609 12.026 1.00 82.56 97 GLY A N 1
ATOM 728 C CA . GLY A 1 97 ? -8.466 21.992 11.997 1.00 82.56 97 GLY A CA 1
ATOM 729 C C . GLY A 1 97 ? -9.666 22.209 11.069 1.00 82.56 97 GLY A C 1
ATOM 730 O O . GLY A 1 97 ? -9.867 23.310 10.569 1.00 82.56 97 GLY A O 1
ATOM 731 N N . ARG A 1 98 ? -10.448 21.155 10.804 1.00 70.81 98 ARG A N 1
ATOM 732 C CA . ARG A 1 98 ? -11.613 21.152 9.901 1.00 70.81 98 ARG A CA 1
ATOM 733 C C . ARG A 1 98 ? -12.945 21.382 10.640 1.00 70.81 98 ARG A C 1
ATOM 735 O O . ARG A 1 98 ? -13.976 20.871 10.204 1.00 70.81 98 ARG A O 1
ATOM 742 N N . ALA A 1 99 ? -12.905 22.098 11.764 1.00 58.09 99 ALA A N 1
ATOM 743 C CA . ALA A 1 99 ? -14.058 22.398 12.616 1.00 58.09 99 ALA A CA 1
ATOM 744 C C . ALA A 1 99 ? -14.666 23.769 12.308 1.00 58.09 99 ALA A C 1
ATOM 746 O O . ALA A 1 99 ? -13.879 24.719 12.094 1.00 58.09 99 ALA A O 1
#

pLDDT: mean 85.31, std 9.32, range [54.66, 96.38]

Foldseek 3Di:
DKFKFKWFALVQFPQPCVLCVVQVDPQWDWDQHPPPVDPHTGITGHPPGRRPCRSVCCCPVVVVGPRMDMDIDDDPDDPVRVVVVVVVVVVVCVVVVVD

Radius of gyration: 16.65 Å; chains: 1; bounding box: 35×37×36 Å